Protein AF-A0A0V1EK57-F1 (afdb_monomer)

InterPro domains:
  IPR000504 RNA recognition motif domain [PF00076] (11-42)
  IPR012677 Nucleotide-binding alpha-beta plait domain superfamily [G3DSA:3.30.70.330] (9-45)
  IPR035979 RNA-binding domain superfamily [SSF54928] (8-43)
  IPR050886 RNA-binding_regulatory_proteins [PTHR48024] (7-43)

Sequence (45 aa):
MASAEIEFRCFVGGLAWATDNDALERAFAPFGEIIESKIINDRMR

Radius of gyration: 13.13 Å; Cα contacts (8 Å, |Δi|>4): 11; chains: 1; bounding box: 26×27×35 Å

Organism: NCBI:txid268475

Solvent-accessible surface area (backbone atoms only — not comparable to full-atom values): 3375 Å² total; per-residue (Å²): 131,85,66,74,76,82,73,87,75,82,87,84,78,88,69,59,92,87,62,48,44,66,60,50,44,64,71,48,47,88,81,45,89,78,91,78,73,77,74,81,76,81,77,82,126

Structure (mmCIF, N/CA/C/O backbone):
data_AF-A0A0V1EK57-F1
#
_entry.id   AF-A0A0V1EK57-F1
#
loop_
_atom_site.group_PDB
_atom_site.id
_atom_site.type_symbol
_atom_site.label_atom_id
_atom_site.label_alt_id
_atom_site.label_comp_id
_atom_site.label_asym_id
_atom_site.label_entity_id
_atom_site.label_seq_id
_atom_site.pdbx_PDB_ins_code
_atom_site.Cartn_x
_atom_site.Cartn_y
_atom_site.Cartn_z
_atom_site.occupancy
_atom_site.B_iso_or_equiv
_atom_site.auth_seq_id
_atom_site.auth_comp_id
_atom_site.auth_asym_id
_atom_site.auth_atom_id
_atom_site.pdbx_PDB_model_num
ATOM 1 N N . MET A 1 1 ? -11.043 24.782 20.347 1.00 47.09 1 MET A N 1
ATOM 2 C CA . MET A 1 1 ? -9.871 23.929 20.618 1.00 47.09 1 MET A CA 1
ATOM 3 C C . MET A 1 1 ? -9.414 23.388 19.282 1.00 47.09 1 MET A C 1
ATOM 5 O O . MET A 1 1 ? -10.048 22.480 18.772 1.00 47.09 1 MET A O 1
ATOM 9 N N . ALA A 1 2 ? -8.402 24.000 18.669 1.00 49.19 2 ALA A N 1
ATOM 10 C CA . ALA A 1 2 ? -7.739 23.380 17.533 1.00 49.19 2 ALA A CA 1
ATOM 11 C C . ALA A 1 2 ? -6.827 22.298 18.117 1.00 49.19 2 ALA A C 1
ATOM 13 O O . ALA A 1 2 ? -5.658 22.554 18.399 1.00 49.19 2 ALA A O 1
ATOM 14 N N . SER A 1 3 ? -7.374 21.107 18.392 1.00 51.34 3 SER A N 1
ATOM 15 C CA . SER A 1 3 ? -6.510 19.939 18.255 1.00 51.34 3 SER A CA 1
ATOM 16 C C . SER A 1 3 ? -6.053 20.023 16.812 1.00 51.34 3 SER A C 1
ATOM 18 O O . SER A 1 3 ? -6.911 20.056 15.932 1.00 51.34 3 SER A O 1
ATOM 20 N N . ALA A 1 4 ? -4.755 20.177 16.564 1.00 59.06 4 ALA A N 1
ATOM 21 C CA . ALA A 1 4 ? -4.231 19.853 15.250 1.00 59.06 4 ALA A CA 1
ATOM 22 C C . ALA A 1 4 ? -4.872 18.511 14.893 1.00 59.06 4 ALA A C 1
ATOM 24 O O . ALA A 1 4 ? -4.705 17.556 15.657 1.00 59.06 4 ALA A O 1
ATOM 25 N N . GLU A 1 5 ? -5.750 18.501 13.884 1.00 61.41 5 GLU A N 1
ATOM 26 C CA . GLU A 1 5 ? -6.343 17.271 13.382 1.00 61.41 5 GLU A CA 1
ATOM 27 C C . GLU A 1 5 ? -5.161 16.336 13.207 1.00 61.41 5 GLU A C 1
ATOM 29 O O . GLU A 1 5 ? -4.196 16.683 12.521 1.00 61.41 5 GLU A O 1
ATOM 34 N N . ILE A 1 6 ? -5.142 15.246 13.973 1.00 59.91 6 ILE A N 1
ATOM 35 C CA . ILE A 1 6 ? -4.077 14.266 13.857 1.00 59.91 6 ILE A CA 1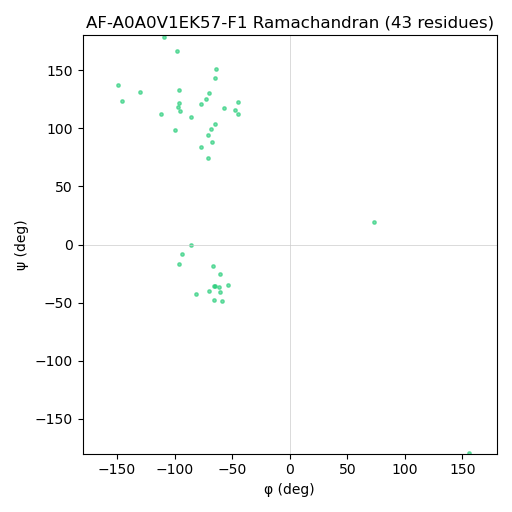
ATOM 36 C C . ILE A 1 6 ? -4.293 13.650 12.483 1.00 59.91 6 ILE A C 1
ATOM 38 O O . ILE A 1 6 ? -5.053 12.701 12.317 1.00 59.91 6 ILE A O 1
ATOM 42 N N . GLU A 1 7 ? -3.696 14.271 11.476 1.00 66.12 7 GLU A N 1
ATOM 43 C CA . GLU A 1 7 ? -3.630 13.736 10.140 1.00 66.12 7 GLU A CA 1
ATOM 44 C C . GLU A 1 7 ? -2.711 12.525 10.224 1.00 66.12 7 GLU A C 1
ATOM 46 O O . GLU A 1 7 ? -1.483 12.636 10.271 1.00 66.12 7 GLU A 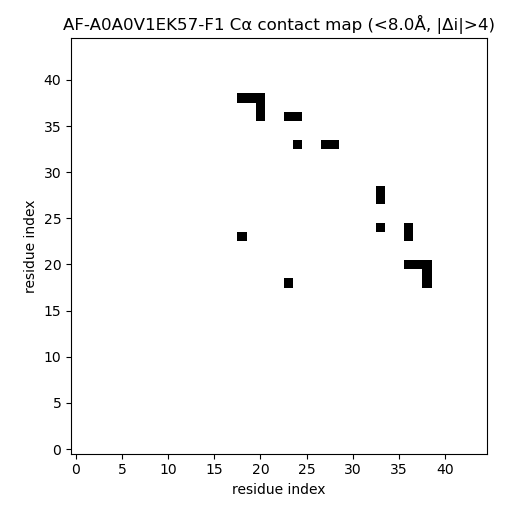O 1
ATOM 51 N N . PHE A 1 8 ? -3.321 11.346 10.294 1.00 75.75 8 PHE A N 1
ATOM 52 C CA . PHE A 1 8 ? -2.628 10.076 10.159 1.00 75.75 8 PHE A CA 1
ATOM 53 C C . PHE A 1 8 ? -2.207 9.902 8.698 1.00 75.75 8 PHE A C 1
ATOM 55 O O . PHE A 1 8 ? -2.809 9.154 7.934 1.00 75.75 8 PHE A O 1
ATOM 62 N N . ARG A 1 9 ? -1.173 10.646 8.298 1.00 84.69 9 ARG A N 1
ATOM 63 C CA . ARG A 1 9 ? -0.616 10.605 6.950 1.00 84.69 9 ARG A CA 1
ATOM 64 C C . ARG A 1 9 ? 0.574 9.653 6.918 1.00 84.69 9 ARG A C 1
ATOM 66 O O . ARG A 1 9 ? 1.601 9.897 7.549 1.00 84.69 9 ARG A O 1
ATOM 73 N N . CYS A 1 10 ? 0.443 8.567 6.166 1.00 85.00 10 CYS A N 1
ATOM 74 C CA . CYS A 1 10 ? 1.519 7.604 5.961 1.00 85.00 10 CYS A CA 1
ATOM 75 C C . CYS A 1 10 ? 2.269 7.902 4.658 1.00 85.00 10 CYS A C 1
ATOM 77 O O . CYS A 1 10 ? 1.658 8.091 3.608 1.00 85.00 10 CYS A O 1
ATOM 79 N N . PHE A 1 11 ? 3.601 7.899 4.716 1.00 86.88 11 PHE A N 1
ATOM 80 C CA . PHE A 1 11 ? 4.450 7.945 3.526 1.00 86.88 11 PHE A CA 1
ATOM 81 C C . PHE A 1 11 ? 4.867 6.526 3.156 1.00 86.88 11 PHE A C 1
ATOM 83 O O . PHE A 1 11 ? 5.487 5.828 3.958 1.00 86.88 11 PHE A O 1
ATOM 90 N N . VAL A 1 12 ? 4.534 6.109 1.937 1.00 87.12 12 VAL A N 1
ATOM 91 C CA . VAL A 1 12 ? 4.840 4.769 1.431 1.00 87.12 12 VAL A CA 1
ATOM 92 C C . VAL A 1 12 ? 5.878 4.891 0.320 1.00 87.12 12 VAL A C 1
ATOM 94 O O . VAL A 1 12 ? 5.608 5.457 -0.736 1.00 87.12 12 VAL A O 1
ATOM 97 N N . GLY A 1 13 ? 7.085 4.394 0.586 1.00 89.88 13 GLY A N 1
ATOM 98 C CA . GLY A 1 13 ? 8.176 4.314 -0.388 1.00 89.88 13 GLY A CA 1
ATOM 99 C C . GLY A 1 13 ? 8.279 2.926 -1.022 1.00 89.88 13 GLY A C 1
ATOM 100 O O . GLY A 1 13 ? 7.694 1.965 -0.531 1.00 89.88 13 GLY A O 1
ATOM 101 N N . GLY A 1 14 ? 9.048 2.811 -2.108 1.00 87.75 14 GLY A N 1
ATOM 102 C CA . GLY A 1 14 ? 9.296 1.521 -2.769 1.00 87.75 14 GLY A CA 1
ATOM 103 C C . GLY A 1 14 ? 8.103 0.968 -3.555 1.00 87.75 14 GLY A C 1
ATOM 104 O O . GLY A 1 14 ? 8.061 -0.226 -3.841 1.00 87.75 14 GLY A O 1
ATOM 105 N N . LEU A 1 15 ? 7.138 1.823 -3.901 1.00 87.56 15 LEU A N 1
ATOM 106 C CA . LEU A 1 15 ? 6.038 1.451 -4.783 1.00 87.56 15 LEU A CA 1
ATOM 107 C C . LEU A 1 15 ? 6.570 1.135 -6.185 1.00 87.56 15 LEU A C 1
ATOM 109 O O . LEU A 1 15 ? 7.511 1.769 -6.671 1.00 87.56 15 LEU A O 1
ATOM 113 N N . ALA A 1 16 ? 5.965 0.142 -6.835 1.00 86.00 16 ALA A N 1
ATOM 114 C CA . ALA A 1 16 ? 6.274 -0.159 -8.223 1.00 86.00 16 ALA A CA 1
ATOM 115 C C . ALA A 1 16 ? 5.860 1.025 -9.110 1.00 86.00 16 ALA A C 1
ATOM 117 O O . ALA A 1 16 ? 4.894 1.723 -8.819 1.00 86.00 16 ALA A O 1
ATOM 118 N N . TRP A 1 17 ? 6.546 1.222 -10.238 1.00 82.81 17 TRP A N 1
ATOM 119 C CA . TRP A 1 17 ? 6.236 2.330 -11.153 1.00 82.81 17 TRP A CA 1
ATOM 120 C C . TRP A 1 17 ? 4.808 2.270 -11.724 1.00 82.81 17 TRP A C 1
ATOM 122 O O . TRP A 1 17 ? 4.233 3.289 -12.086 1.00 82.81 17 TRP A O 1
ATOM 132 N N . ALA A 1 18 ? 4.230 1.067 -11.780 1.00 85.81 18 ALA A N 1
ATOM 133 C CA . ALA A 1 18 ? 2.856 0.829 -12.211 1.00 85.81 18 ALA A CA 1
ATOM 134 C C . ALA A 1 18 ? 1.814 0.984 -11.085 1.00 85.81 18 ALA A C 1
ATOM 136 O O . ALA A 1 18 ? 0.633 0.766 -11.334 1.00 85.81 18 ALA A O 1
ATOM 137 N N . THR A 1 19 ? 2.222 1.302 -9.851 1.00 88.19 19 THR A N 1
ATOM 138 C CA . THR A 1 19 ? 1.278 1.540 -8.754 1.00 88.19 19 THR A CA 1
ATOM 139 C 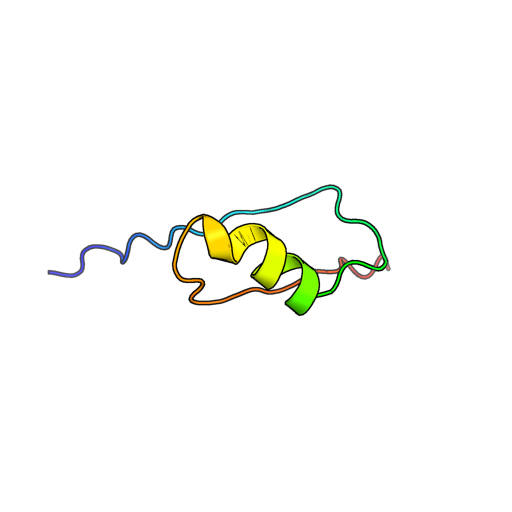C . THR A 1 19 ? 0.569 2.878 -8.960 1.00 88.19 19 THR A C 1
ATOM 141 O O . THR A 1 19 ? 1.209 3.923 -9.075 1.00 88.19 19 THR A O 1
ATOM 144 N N . ASP A 1 20 ? -0.760 2.841 -8.960 1.00 87.88 20 ASP A N 1
ATOM 145 C CA . ASP A 1 20 ? -1.628 4.014 -9.017 1.00 87.88 20 ASP A CA 1
ATOM 146 C C . ASP A 1 20 ? -2.346 4.261 -7.675 1.00 87.88 20 ASP A C 1
ATOM 148 O O . ASP A 1 20 ? -2.164 3.534 -6.693 1.00 87.88 20 ASP A O 1
ATOM 152 N N . ASN A 1 21 ? -3.138 5.335 -7.615 1.00 89.25 21 ASN A N 1
ATOM 153 C CA . ASN A 1 21 ? -3.857 5.716 -6.402 1.00 89.25 21 ASN A CA 1
ATOM 154 C C . ASN A 1 21 ? -4.918 4.679 -5.992 1.00 89.25 21 ASN A C 1
ATOM 156 O O . ASN A 1 21 ? -5.101 4.465 -4.799 1.00 89.25 21 ASN A O 1
ATOM 160 N N . ASP A 1 22 ? -5.596 4.029 -6.945 1.00 90.75 22 ASP A N 1
ATOM 161 C CA . ASP A 1 22 ? -6.658 3.051 -6.663 1.00 90.75 22 ASP A CA 1
ATOM 162 C C . ASP A 1 22 ? -6.056 1.771 -6.061 1.00 90.75 22 ASP A C 1
ATOM 164 O O . ASP A 1 22 ? -6.559 1.249 -5.065 1.00 90.75 22 ASP A O 1
ATOM 168 N N . ALA A 1 23 ? -4.904 1.329 -6.572 1.00 90.56 23 ALA A N 1
ATOM 169 C CA . ALA A 1 23 ? -4.138 0.235 -5.986 1.00 90.56 23 ALA A CA 1
ATOM 170 C C . ALA A 1 23 ? -3.689 0.548 -4.549 1.00 90.56 23 ALA A C 1
ATOM 172 O O . ALA A 1 23 ? -3.759 -0.324 -3.678 1.00 90.56 23 ALA A O 1
ATOM 173 N N . LEU A 1 24 ? -3.250 1.785 -4.288 1.00 90.06 24 LEU A N 1
ATOM 174 C CA . LEU A 1 24 ? -2.872 2.224 -2.946 1.00 90.06 24 LEU A CA 1
ATOM 175 C C . LEU A 1 24 ? -4.092 2.255 -2.015 1.00 90.06 24 LEU A C 1
ATOM 177 O O . LEU A 1 24 ? -4.050 1.687 -0.929 1.00 90.06 24 LEU A O 1
ATOM 181 N N . GLU A 1 25 ? -5.200 2.850 -2.448 1.00 91.06 25 GLU A N 1
ATOM 182 C CA . GLU A 1 25 ? -6.428 2.935 -1.657 1.00 91.06 25 GLU A CA 1
ATOM 183 C C . GLU A 1 25 ? -6.956 1.546 -1.284 1.00 91.06 25 GLU A C 1
ATOM 185 O O . GLU A 1 25 ? -7.172 1.255 -0.110 1.00 91.06 25 GLU A O 1
ATOM 190 N N . ARG A 1 26 ? -7.057 0.628 -2.251 1.00 92.38 26 ARG A N 1
ATOM 191 C CA . ARG A 1 26 ? -7.501 -0.751 -1.995 1.00 92.38 26 ARG A CA 1
ATOM 192 C C . ARG A 1 26 ? -6.585 -1.510 -1.048 1.00 92.38 26 ARG A C 1
ATOM 194 O O . ARG A 1 26 ? -7.072 -2.316 -0.259 1.00 92.38 26 ARG A O 1
ATOM 201 N N . ALA A 1 27 ? -5.275 -1.282 -1.13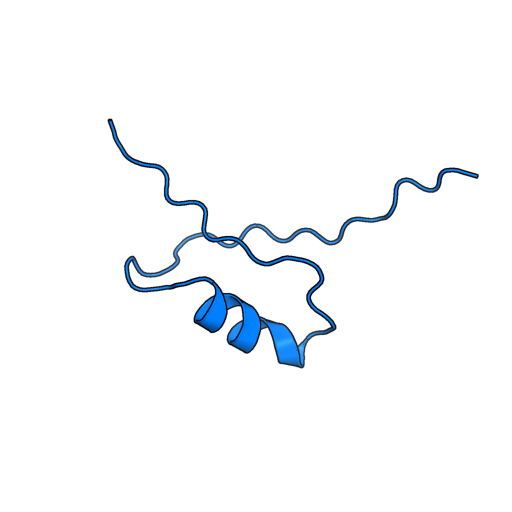2 1.00 91.25 27 ALA A N 1
ATOM 202 C CA . ALA A 1 27 ? -4.315 -1.933 -0.250 1.00 91.25 27 ALA A CA 1
ATOM 203 C C . ALA A 1 27 ? -4.488 -1.489 1.211 1.00 91.25 27 ALA A C 1
ATOM 205 O O . ALA A 1 27 ? -4.319 -2.304 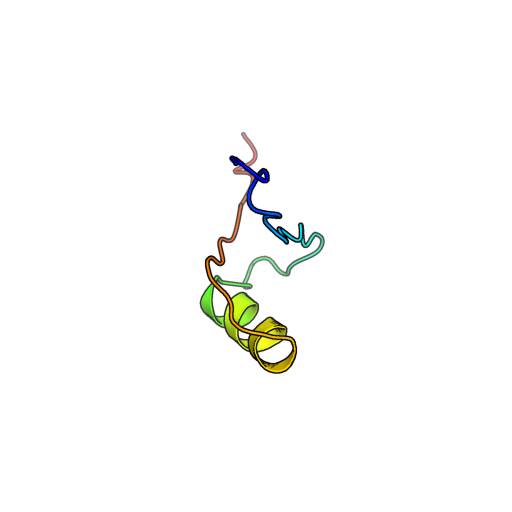2.118 1.00 91.25 27 ALA A O 1
ATOM 206 N N . PHE A 1 28 ? -4.845 -0.220 1.437 1.00 90.44 28 PHE A N 1
ATOM 207 C CA . PHE A 1 28 ? -4.987 0.353 2.776 1.00 90.44 28 PHE A CA 1
ATOM 208 C C . PHE A 1 28 ? -6.432 0.347 3.317 1.00 90.44 28 PHE A C 1
ATOM 210 O O . PHE A 1 28 ? -6.614 0.425 4.530 1.00 90.44 28 PHE A O 1
ATOM 217 N N . ALA A 1 29 ? -7.448 0.170 2.466 1.00 92.06 29 ALA A N 1
ATOM 218 C CA . ALA A 1 29 ? -8.866 0.154 2.844 1.00 92.06 29 ALA A CA 1
ATOM 219 C C . ALA A 1 29 ? -9.237 -0.833 3.976 1.00 92.06 29 ALA A C 1
ATOM 221 O O . ALA A 1 29 ? -10.094 -0.502 4.795 1.00 92.06 29 ALA A O 1
ATOM 222 N N . PRO A 1 30 ? -8.611 -2.024 4.105 1.00 95.12 30 PRO A N 1
ATOM 223 C CA . PRO A 1 30 ? -8.889 -2.920 5.230 1.00 95.12 30 PRO A CA 1
ATOM 224 C C . PRO A 1 30 ? -8.440 -2.379 6.595 1.00 95.12 30 PRO A C 1
ATOM 226 O O . PRO A 1 30 ? -8.887 -2.883 7.623 1.00 95.12 30 PRO A O 1
ATOM 229 N N . PHE A 1 31 ? -7.537 -1.396 6.624 1.00 89.44 31 PHE A N 1
ATOM 230 C CA . PHE A 1 31 ? -6.955 -0.858 7.855 1.00 89.44 31 PHE A CA 1
ATOM 231 C C . PHE A 1 31 ? -7.700 0.371 8.389 1.00 89.44 31 PHE A C 1
ATOM 233 O O . PHE A 1 31 ? -7.416 0.810 9.503 1.00 89.44 31 PHE A O 1
ATOM 240 N N . GLY A 1 32 ? -8.656 0.912 7.631 1.00 89.19 32 GLY A N 1
ATOM 241 C CA . GLY A 1 32 ? -9.466 2.051 8.044 1.00 89.19 32 GLY A CA 1
ATOM 242 C C . GLY A 1 32 ? -10.039 2.834 6.869 1.00 89.19 32 GLY A C 1
ATOM 243 O O . GL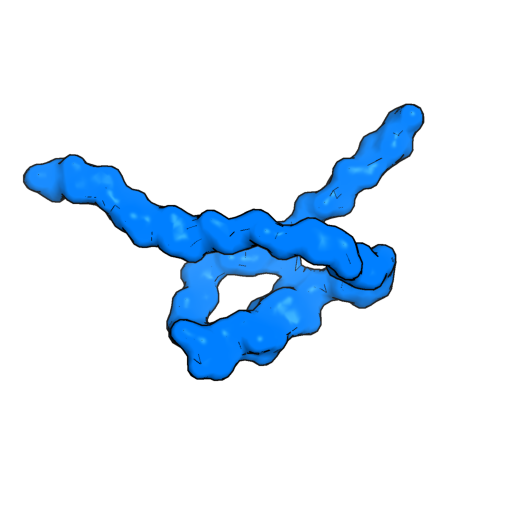Y A 1 32 ? -9.815 2.509 5.704 1.00 89.19 32 GLY A O 1
ATOM 244 N N . GLU A 1 33 ? -10.782 3.888 7.197 1.00 88.31 33 GLU A N 1
ATOM 245 C CA . GLU A 1 33 ? -11.273 4.844 6.208 1.00 88.31 33 GLU A CA 1
ATOM 246 C C . GLU A 1 33 ? -10.111 5.681 5.661 1.00 88.31 33 GLU A C 1
ATOM 248 O O . GLU A 1 33 ? -9.315 6.239 6.418 1.00 88.31 33 GLU A O 1
ATOM 253 N N . ILE A 1 34 ? -10.022 5.768 4.335 1.00 89.06 34 ILE A N 1
ATOM 254 C CA . ILE A 1 34 ? -9.020 6.580 3.651 1.00 89.06 34 ILE A CA 1
ATOM 255 C C . ILE A 1 34 ? -9.656 7.913 3.283 1.00 89.06 34 ILE A C 1
ATOM 257 O O . ILE A 1 34 ? -10.602 7.963 2.504 1.00 89.06 34 ILE A O 1
ATOM 261 N N . ILE A 1 35 ? -9.106 8.990 3.839 1.00 87.81 35 ILE A N 1
ATOM 262 C CA . ILE A 1 35 ? -9.558 10.360 3.571 1.00 87.81 35 ILE A CA 1
ATOM 263 C C . ILE A 1 35 ? -8.955 10.870 2.253 1.00 87.81 35 ILE A C 1
ATOM 265 O O . ILE A 1 35 ? -9.642 11.489 1.446 1.00 87.81 35 ILE A O 1
ATOM 269 N N . GLU A 1 36 ? -7.665 10.603 2.027 1.00 85.44 36 GLU A N 1
ATOM 270 C CA . GLU A 1 36 ? -6.942 10.996 0.816 1.00 85.44 36 GLU A CA 1
ATOM 271 C C . GLU A 1 36 ? -5.842 9.972 0.491 1.00 85.44 36 GLU A C 1
ATOM 273 O O . GLU A 1 36 ? -5.097 9.541 1.373 1.00 85.44 36 GLU A O 1
ATOM 278 N N . SER A 1 37 ? -5.707 9.612 -0.789 1.00 87.81 37 SER A N 1
ATOM 279 C CA . SER A 1 37 ? -4.594 8.816 -1.310 1.00 87.81 37 SER A CA 1
ATOM 280 C C . SER A 1 37 ? -3.991 9.498 -2.545 1.00 87.81 37 SER A C 1
ATOM 282 O O . SER A 1 37 ? -4.694 9.931 -3.462 1.00 87.81 37 SER A O 1
ATOM 284 N N . LYS A 1 38 ? -2.660 9.641 -2.576 1.00 87.25 38 LYS A N 1
ATOM 285 C CA . LYS A 1 38 ? -1.962 10.294 -3.691 1.00 87.25 38 LYS A CA 1
ATOM 286 C C . LYS A 1 38 ? -0.602 9.670 -3.955 1.00 87.25 38 LYS A C 1
ATOM 288 O O . LYS A 1 38 ? 0.268 9.681 -3.088 1.00 87.25 38 LYS A O 1
ATOM 293 N N . ILE A 1 39 ? -0.387 9.213 -5.187 1.00 87.44 39 ILE A N 1
ATOM 294 C CA . ILE A 1 39 ? 0.942 8.824 -5.655 1.00 87.44 39 ILE A CA 1
ATOM 295 C C . ILE 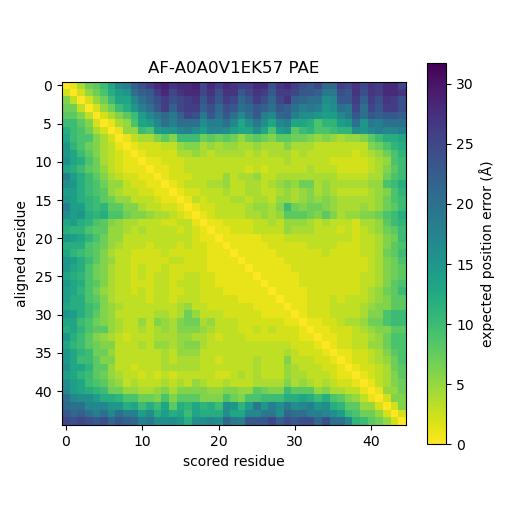A 1 39 ? 1.755 10.081 -5.970 1.00 87.44 39 ILE A C 1
ATOM 297 O O . 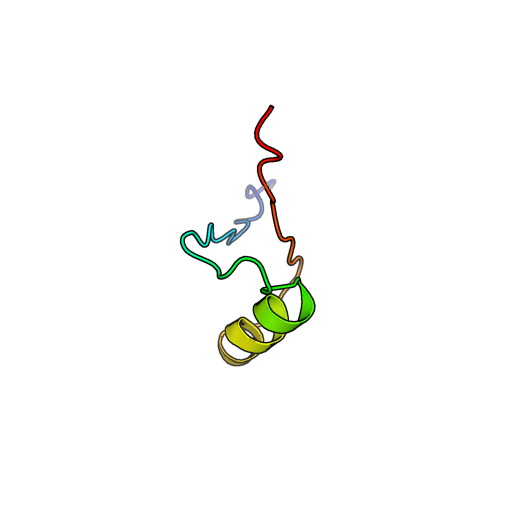ILE A 1 39 ? 1.384 10.903 -6.813 1.00 87.44 39 ILE A O 1
ATOM 301 N N . ILE A 1 40 ? 2.889 10.226 -5.286 1.00 84.69 40 ILE A N 1
ATOM 302 C CA . ILE A 1 40 ? 3.875 11.268 -5.567 1.00 84.69 40 ILE A CA 1
ATOM 303 C C . ILE A 1 40 ? 4.993 10.636 -6.389 1.00 84.69 40 ILE A C 1
ATOM 305 O O . ILE A 1 40 ? 5.887 9.986 -5.857 1.00 84.69 40 ILE A O 1
ATOM 309 N N . ASN A 1 41 ? 4.926 10.836 -7.702 1.00 78.12 41 ASN A N 1
ATOM 310 C CA . ASN A 1 41 ? 6.026 10.510 -8.597 1.00 78.12 41 ASN A CA 1
ATOM 311 C C . ASN A 1 41 ? 6.982 11.700 -8.630 1.00 78.12 41 ASN A C 1
ATOM 313 O O . ASN A 1 41 ? 6.641 12.748 -9.188 1.00 78.12 41 ASN A O 1
ATOM 317 N N . ASP A 1 42 ? 8.167 11.541 -8.042 1.00 74.44 42 ASP A N 1
ATOM 318 C CA . ASP A 1 42 ? 9.260 12.479 -8.269 1.00 74.44 42 ASP A CA 1
ATOM 319 C C . ASP A 1 42 ? 9.645 12.372 -9.747 1.00 74.44 42 ASP A C 1
ATOM 321 O O . ASP A 1 42 ? 10.210 11.374 -10.203 1.00 74.44 42 ASP A O 1
ATOM 325 N N . ARG A 1 43 ? 9.221 13.354 -10.547 1.00 68.50 43 ARG A N 1
ATOM 326 C CA . ARG A 1 43 ? 9.661 13.432 -11.935 1.00 68.50 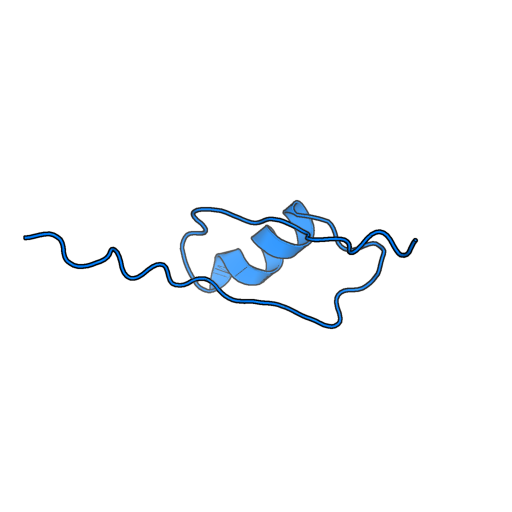43 ARG A CA 1
ATOM 327 C C . ARG A 1 43 ? 11.122 13.850 -11.898 1.00 68.50 43 ARG A C 1
ATOM 329 O O . ARG A 1 43 ? 11.404 15.045 -11.831 1.00 68.50 43 ARG A O 1
ATOM 336 N N . MET A 1 44 ? 12.011 12.859 -11.941 1.00 55.75 44 MET A N 1
ATOM 337 C CA . MET A 1 44 ? 13.435 13.073 -12.171 1.00 55.75 44 MET A CA 1
ATOM 338 C C . MET A 1 44 ? 13.606 14.058 -13.331 1.00 55.75 44 MET A C 1
ATOM 340 O O . MET A 1 44 ? 13.069 13.848 -14.424 1.00 55.75 44 MET A O 1
ATOM 344 N N . ARG A 1 45 ? 14.305 15.153 -13.045 1.00 48.28 45 ARG A N 1
ATOM 345 C CA . ARG A 1 45 ? 14.799 16.106 -14.031 1.00 48.28 45 ARG A CA 1
ATOM 346 C C . ARG A 1 45 ? 16.197 15.701 -14.471 1.00 48.28 45 ARG A C 1
ATOM 348 O O . ARG A 1 45 ? 16.951 15.214 -13.602 1.00 48.28 45 ARG A O 1
#

Nearest PDB structures (foldseek):
  6ff7-assembly1_X  TM=5.125E-01  e=5.744E+00  Homo sapiens

Mean predicted aligned error: 7.32 Å

pLDDT: mean 80.53, std 13.72, range [47.09, 95.12]

Secondary structure (DSSP, 8-state):
-------------S--TT--HHHHHHHHGGGS--S----------

Foldseek 3Di:
DPPVPPPPDDDDPPDDPPDAQVNVCVVCVVVHDDPDTHDDDPPDD